Protein AF-A0A966DYA4-F1 (afdb_monomer_lite)

Structure (mmCIF, N/CA/C/O backbone):
data_AF-A0A966DYA4-F1
#
_entry.id   AF-A0A966DYA4-F1
#
loop_
_atom_site.group_PDB
_atom_site.id
_atom_site.type_symbol
_atom_site.label_atom_id
_atom_site.label_alt_id
_atom_site.label_comp_id
_atom_site.label_asym_id
_atom_site.label_entity_id
_atom_site.label_seq_id
_atom_site.pdbx_PDB_ins_code
_atom_site.Cartn_x
_atom_site.Cartn_y
_atom_site.Cartn_z
_atom_site.occupancy
_atom_site.B_iso_or_equiv
_atom_site.auth_seq_id
_atom_site.auth_comp_id
_atom_site.auth_asym_id
_atom_site.auth_atom_id
_atom_site.pdbx_PDB_model_num
ATOM 1 N N . MET A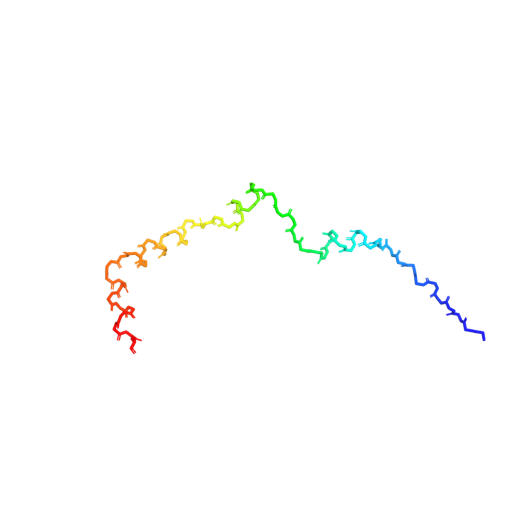 1 1 ? -19.910 -15.366 48.508 1.00 39.28 1 MET A N 1
ATOM 2 C CA . MET A 1 1 ? -20.003 -14.000 47.949 1.00 39.28 1 MET A CA 1
ATOM 3 C C . MET A 1 1 ? -19.154 -13.939 46.687 1.00 39.28 1 MET A C 1
ATOM 5 O O . MET A 1 1 ? -17.940 -14.031 46.785 1.00 39.28 1 MET A O 1
ATOM 9 N N . SER A 1 2 ? -19.774 -13.895 45.504 1.00 46.03 2 SER A N 1
ATOM 10 C CA . SER A 1 2 ? -19.043 -13.824 44.231 1.00 46.03 2 SER A CA 1
ATOM 11 C C . SER A 1 2 ? -18.601 -12.380 43.997 1.00 46.03 2 SER A C 1
ATOM 13 O O . SER A 1 2 ? -19.433 -11.508 43.744 1.00 46.03 2 SER A O 1
ATOM 15 N N . LEU A 1 3 ? -17.299 -12.116 44.125 1.00 55.28 3 LEU A N 1
ATOM 16 C CA . LEU A 1 3 ? -16.686 -10.862 43.699 1.00 55.28 3 LEU A CA 1
ATOM 17 C C . LEU A 1 3 ? -16.775 -10.803 42.170 1.00 55.28 3 LEU A C 1
ATOM 19 O O . LEU A 1 3 ? -15.857 -11.219 41.465 1.00 55.28 3 LEU A O 1
ATOM 23 N N . LYS A 1 4 ? -17.902 -10.311 41.643 1.00 60.75 4 LYS A N 1
ATOM 24 C CA . LYS A 1 4 ? -17.995 -9.886 40.245 1.00 60.75 4 LYS A CA 1
ATOM 25 C C . LYS A 1 4 ? -17.050 -8.702 40.079 1.00 60.75 4 LYS A C 1
ATOM 27 O O . LYS A 1 4 ? -17.441 -7.552 40.261 1.00 60.75 4 LYS A O 1
ATOM 32 N N . SER A 1 5 ? -15.789 -9.006 39.784 1.00 62.25 5 SER A N 1
ATOM 33 C CA . SER A 1 5 ? -14.805 -8.039 39.324 1.00 62.25 5 SER A CA 1
ATOM 34 C C . SER A 1 5 ? -15.418 -7.329 38.121 1.00 62.25 5 SER A C 1
ATOM 36 O O . SER A 1 5 ? -15.600 -7.926 37.058 1.00 62.25 5 SER A O 1
ATOM 38 N N . LYS A 1 6 ? -15.868 -6.087 38.328 1.00 62.19 6 LYS A N 1
ATOM 39 C CA . LYS A 1 6 ? -16.409 -5.229 37.273 1.00 62.19 6 LYS A CA 1
ATOM 40 C C . LYS A 1 6 ? -15.275 -5.058 36.266 1.00 62.19 6 LYS A C 1
ATOM 42 O O . LYS A 1 6 ? -14.337 -4.308 36.530 1.00 62.19 6 LYS A O 1
ATOM 47 N N . ARG A 1 7 ? -15.327 -5.801 35.157 1.00 61.28 7 ARG A N 1
ATOM 48 C CA . ARG A 1 7 ? -14.373 -5.694 34.051 1.00 61.28 7 ARG A CA 1
ATOM 49 C C . ARG A 1 7 ? -14.464 -4.251 33.559 1.00 61.28 7 ARG A C 1
ATOM 51 O O . ARG A 1 7 ? -15.455 -3.875 32.943 1.00 61.28 7 ARG A O 1
ATOM 58 N N . ARG A 1 8 ? -13.503 -3.411 33.945 1.00 65.12 8 ARG A N 1
ATOM 59 C CA . ARG A 1 8 ? -13.423 -2.042 33.440 1.00 65.12 8 ARG A CA 1
ATOM 60 C C . ARG A 1 8 ? -12.922 -2.168 32.013 1.00 65.12 8 ARG A C 1
ATOM 62 O O . ARG A 1 8 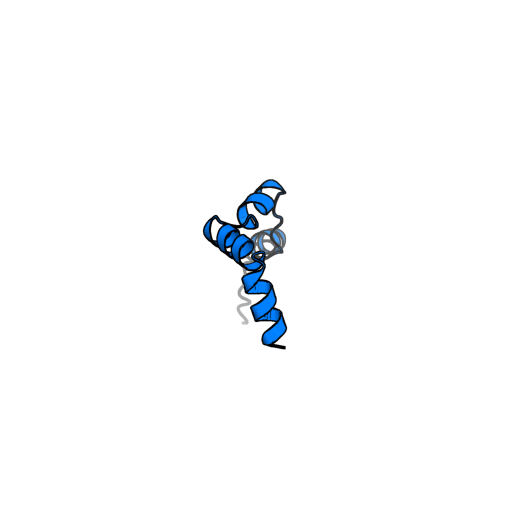? -11.747 -2.450 31.803 1.00 65.12 8 ARG A O 1
ATOM 69 N N . THR A 1 9 ? -13.825 -2.065 31.049 1.00 66.62 9 THR A N 1
ATOM 70 C CA . THR A 1 9 ? -13.443 -1.926 29.648 1.00 66.62 9 THR A CA 1
ATOM 71 C C . THR A 1 9 ? -12.777 -0.561 29.533 1.00 66.62 9 THR A C 1
ATOM 73 O O . THR A 1 9 ? -13.429 0.463 29.706 1.00 66.62 9 THR A O 1
ATOM 76 N N . ILE A 1 10 ? -11.450 -0.557 29.408 1.00 75.94 10 ILE A N 1
ATOM 77 C CA . ILE A 1 10 ? -10.645 0.674 29.351 1.00 75.94 10 ILE A CA 1
ATOM 78 C C . ILE A 1 10 ? -10.858 1.380 28.007 1.00 75.94 10 ILE A C 1
ATOM 80 O O . ILE A 1 10 ? -10.779 2.599 27.935 1.00 75.94 10 ILE A O 1
ATOM 84 N N . LEU A 1 11 ? -11.145 0.601 26.967 1.00 74.00 11 LEU A N 1
ATOM 85 C CA . LEU A 1 11 ? -11.349 1.066 25.605 1.00 74.00 11 LEU A CA 1
ATOM 86 C C . LEU A 1 11 ? -12.837 1.029 25.271 1.00 74.00 11 LEU A C 1
ATOM 88 O O . LEU A 1 11 ? -13.525 0.061 25.608 1.00 74.00 11 LEU A O 1
ATOM 92 N N . LEU A 1 12 ? -13.321 2.073 24.607 1.00 83.88 12 LEU A N 1
ATOM 93 C CA . LEU A 1 12 ? -14.643 2.068 23.995 1.00 83.88 12 LEU A CA 1
ATOM 94 C C . LEU A 1 12 ? -14.612 1.197 22.734 1.00 83.88 12 LEU A C 1
ATOM 96 O O . LEU A 1 12 ? -13.558 1.001 22.128 1.00 83.88 12 LEU A O 1
ATOM 100 N N . ASP A 1 13 ? -15.772 0.711 22.294 1.00 81.06 13 ASP A N 1
ATOM 101 C CA . ASP A 1 13 ? -15.860 -0.063 21.048 1.00 81.06 13 ASP A CA 1
ATOM 102 C C . ASP A 1 13 ? -15.356 0.747 19.835 1.00 81.06 13 ASP A C 1
ATOM 104 O O . ASP A 1 13 ? -14.775 0.183 18.910 1.00 81.06 13 ASP A O 1
ATOM 108 N N . SER A 1 14 ? -15.496 2.080 19.869 1.00 80.69 14 SER A N 1
ATOM 109 C CA . SER A 1 14 ? -14.906 2.997 18.884 1.00 80.69 14 SER A CA 1
ATOM 110 C C . SER A 1 14 ? -13.381 2.957 18.878 1.00 80.69 14 SER A C 1
ATOM 112 O O . SER A 1 14 ? -12.782 2.934 17.809 1.00 80.69 14 SER A O 1
ATOM 114 N N . ASP A 1 15 ? -12.761 2.916 20.056 1.00 80.44 15 ASP A N 1
ATOM 115 C CA . ASP A 1 15 ? -11.304 2.939 20.203 1.00 80.44 15 ASP A CA 1
ATOM 116 C C . ASP A 1 15 ? -10.715 1.596 19.771 1.00 80.44 15 ASP A C 1
ATOM 118 O O . ASP A 1 15 ? -9.672 1.537 19.127 1.00 80.44 15 ASP A O 1
ATOM 122 N N . ILE A 1 16 ? -11.421 0.502 20.073 1.00 84.31 16 ILE A N 1
ATOM 123 C CA . ILE A 1 16 ? -11.079 -0.838 1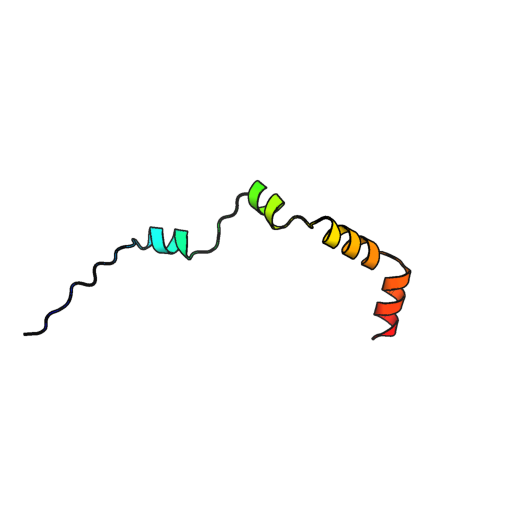9.589 1.00 84.31 16 ILE A CA 1
ATOM 124 C C . ILE A 1 16 ? -11.150 -0.872 18.062 1.00 84.31 16 ILE A C 1
ATOM 126 O O . ILE A 1 16 ? -10.245 -1.400 17.419 1.00 84.31 16 ILE A O 1
AT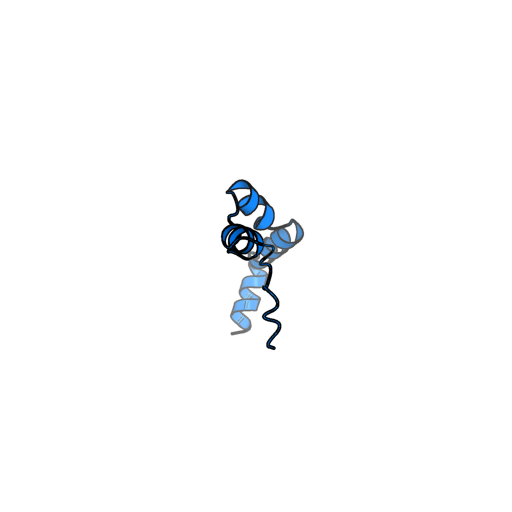OM 130 N N . GLN A 1 17 ? -12.199 -0.296 17.476 1.00 83.12 17 GLN A N 1
ATOM 131 C CA . GLN A 1 17 ? -12.363 -0.245 16.029 1.00 83.12 17 GLN A CA 1
ATOM 132 C C . GLN A 1 17 ? -11.315 0.645 15.350 1.00 83.12 17 GLN A C 1
ATOM 134 O O . GLN A 1 17 ? -10.939 0.366 14.215 1.00 83.12 17 GLN A O 1
ATOM 139 N N . ASP A 1 18 ? -10.837 1.694 16.011 1.00 80.31 18 ASP A N 1
ATOM 140 C CA . ASP A 1 18 ? -9.796 2.564 15.464 1.00 80.31 18 ASP A CA 1
ATOM 141 C C . ASP A 1 18 ? -8.401 1.922 15.570 1.00 80.31 18 ASP A C 1
ATOM 143 O O . ASP A 1 18 ? -7.616 1.969 14.625 1.00 80.31 18 ASP A O 1
ATOM 147 N N . LEU A 1 19 ? -8.115 1.236 16.683 1.00 82.06 19 LEU A N 1
ATOM 148 C CA . LEU A 1 19 ? -6.828 0.572 16.931 1.00 82.06 19 LEU A CA 1
ATOM 149 C C . LEU A 1 19 ? -6.664 -0.757 16.185 1.00 82.06 19 LEU A C 1
ATOM 151 O O . LEU A 1 19 ? -5.568 -1.081 15.729 1.00 82.06 19 LEU A O 1
ATOM 155 N N . TYR A 1 20 ? -7.733 -1.549 16.103 1.00 82.94 20 TYR A N 1
ATOM 156 C CA . TYR A 1 20 ? -7.705 -2.916 15.571 1.00 82.94 20 TYR A CA 1
ATOM 157 C C . TYR A 1 20 ? -8.576 -3.107 14.326 1.00 82.94 20 TYR A C 1
ATOM 159 O O . TYR A 1 20 ? -8.599 -4.199 13.756 1.00 82.94 20 TYR A O 1
ATOM 167 N N . GLY A 1 21 ? -9.319 -2.085 13.899 1.00 79.00 21 GLY A N 1
ATOM 168 C CA . GLY A 1 21 ? -10.112 -2.155 12.678 1.00 79.00 21 GLY A CA 1
ATOM 169 C C . GLY A 1 21 ? -9.268 -2.024 11.414 1.00 79.00 21 GLY A C 1
ATOM 170 O O . GLY A 1 21 ? -8.062 -1.783 11.438 1.00 79.00 21 GLY A O 1
ATOM 171 N N . ALA A 1 22 ? -9.928 -2.191 10.267 1.00 81.06 22 ALA A N 1
ATOM 172 C CA . ALA A 1 22 ? -9.271 -2.035 8.978 1.00 81.06 22 ALA A CA 1
ATOM 173 C C . ALA A 1 22 ? -8.697 -0.610 8.845 1.00 81.06 22 ALA A C 1
ATOM 175 O O . ALA A 1 22 ? -9.449 0.360 9.003 1.00 81.06 22 ALA A O 1
ATOM 176 N N . PRO A 1 23 ? -7.400 -0.463 8.519 1.00 78.56 23 PRO A N 1
ATOM 177 C CA . PRO A 1 23 ? -6.763 0.841 8.457 1.00 78.56 23 PRO A CA 1
ATOM 178 C C . PRO A 1 23 ? -7.401 1.680 7.349 1.00 78.56 23 PRO A C 1
ATOM 180 O O . PRO A 1 23 ? -7.366 1.338 6.162 1.00 78.56 23 PRO A O 1
ATOM 183 N N . LYS A 1 24 ? -7.990 2.811 7.737 1.00 79.94 24 LYS A N 1
ATOM 184 C CA . LYS A 1 24 ? -8.539 3.795 6.802 1.00 79.94 24 LYS A CA 1
ATOM 185 C C . LYS A 1 24 ? -7.408 4.682 6.301 1.00 79.94 24 LYS A C 1
ATOM 187 O O . LYS A 1 24 ? -7.184 5.774 6.806 1.00 79.94 24 LYS A O 1
ATOM 192 N N . LEU A 1 25 ? -6.681 4.188 5.306 1.00 80.00 25 LEU A N 1
ATOM 193 C CA . LEU A 1 25 ? -5.582 4.942 4.711 1.00 80.00 25 LEU A CA 1
ATOM 194 C C . LEU A 1 25 ? -6.115 6.050 3.796 1.00 80.00 25 LEU A C 1
ATOM 196 O O . LEU A 1 25 ? -6.952 5.793 2.919 1.00 80.00 25 LEU A O 1
ATOM 200 N N . SER A 1 26 ? -5.593 7.266 3.968 1.00 84.06 26 SER A N 1
ATOM 201 C CA . SER A 1 26 ? -5.826 8.367 3.027 1.00 84.06 26 SER A CA 1
ATOM 202 C C . SER A 1 26 ? -5.191 8.058 1.664 1.00 84.06 26 SER A C 1
ATOM 204 O O . SER A 1 26 ? -4.349 7.165 1.539 1.00 84.06 26 SER A O 1
ATOM 206 N N . PHE A 1 27 ? -5.585 8.780 0.611 1.00 83.38 27 PHE A N 1
ATOM 207 C CA . PHE A 1 27 ? -5.015 8.568 -0.726 1.00 83.38 27 PHE A CA 1
ATOM 208 C C . PHE A 1 27 ? -3.490 8.767 -0.745 1.00 83.38 27 PHE A C 1
ATOM 210 O O . PHE A 1 27 ? -2.770 7.973 -1.348 1.00 83.38 27 PHE A O 1
ATOM 217 N N . GLU A 1 28 ? -2.995 9.771 -0.022 1.00 85.06 28 GLU A N 1
ATOM 218 C CA . GLU A 1 28 ? -1.561 10.044 0.105 1.00 85.06 28 GLU A CA 1
ATOM 219 C C . GLU A 1 28 ? -0.826 8.913 0.826 1.00 85.06 28 GLU A C 1
ATOM 221 O O . GLU A 1 28 ? 0.201 8.438 0.348 1.00 85.06 28 GLU A O 1
ATOM 226 N N . GLN A 1 29 ? -1.394 8.408 1.926 1.00 83.75 29 GLN A N 1
ATOM 227 C CA . GLN A 1 29 ? -0.826 7.275 2.657 1.00 83.75 29 GLN A CA 1
ATOM 228 C C . GL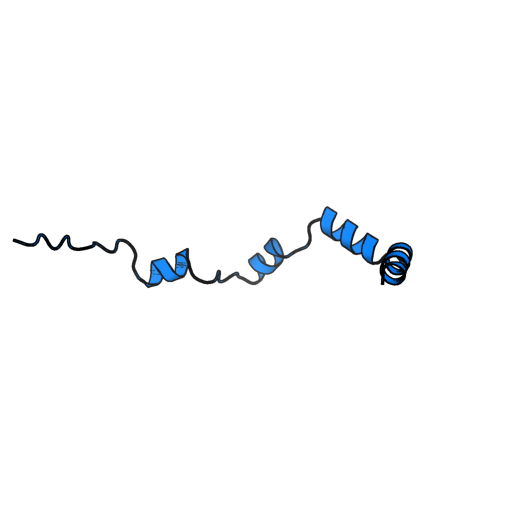N A 1 29 ? -0.799 6.016 1.794 1.00 83.75 29 GLN A C 1
ATOM 230 O O . GLN A 1 29 ? 0.201 5.308 1.769 1.00 83.75 29 GLN A O 1
ATOM 235 N N . LYS A 1 30 ? -1.864 5.749 1.029 1.00 84.50 30 LYS A N 1
ATOM 236 C CA . LYS A 1 30 ? -1.871 4.632 0.078 1.00 84.50 30 LYS A CA 1
ATOM 237 C C . LYS A 1 30 ? -0.770 4.790 -0.961 1.00 84.50 30 LYS A C 1
ATOM 239 O O . LYS A 1 30 ? -0.078 3.826 -1.265 1.00 84.50 30 LYS A O 1
ATOM 244 N N . ARG A 1 31 ? -0.588 6.001 -1.493 1.00 82.81 31 ARG A N 1
ATOM 245 C CA . ARG A 1 31 ? 0.465 6.262 -2.471 1.00 82.81 31 ARG A CA 1
ATOM 246 C C . ARG A 1 31 ? 1.853 6.029 -1.884 1.00 82.81 31 ARG A C 1
ATOM 248 O O . ARG A 1 31 ? 2.676 5.476 -2.594 1.00 82.81 31 ARG A O 1
ATOM 255 N N . TYR A 1 32 ? 2.083 6.420 -0.634 1.00 82.44 32 TYR A N 1
ATOM 256 C CA . TYR A 1 32 ? 3.368 6.270 0.046 1.00 82.44 32 TYR A CA 1
ATOM 257 C C . TYR A 1 32 ? 3.667 4.820 0.457 1.00 82.44 32 TYR A C 1
ATOM 259 O O . TYR A 1 32 ? 4.738 4.303 0.169 1.00 82.44 32 TYR A O 1
ATOM 267 N N . TYR A 1 33 ? 2.720 4.135 1.105 1.00 82.38 33 TYR A N 1
ATOM 268 C CA . TYR A 1 33 ? 2.945 2.777 1.616 1.00 82.38 33 TYR A CA 1
ATOM 269 C C . TYR A 1 33 ? 2.915 1.695 0.533 1.00 82.38 33 TYR A C 1
ATOM 271 O O . TYR A 1 33 ? 3.501 0.636 0.724 1.00 82.38 33 TYR A O 1
ATOM 279 N N . PHE A 1 34 ? 2.222 1.940 -0.583 1.00 83.19 34 PHE A N 1
ATOM 280 C CA . PHE A 1 34 ? 2.091 0.981 -1.686 1.00 83.19 34 PHE A CA 1
ATOM 281 C C . PHE A 1 34 ? 2.780 1.454 -2.973 1.00 83.19 34 PHE A C 1
ATOM 283 O O . PHE A 1 34 ? 2.532 0.897 -4.046 1.00 83.19 34 PHE A O 1
ATOM 290 N N . SER A 1 35 ? 3.622 2.490 -2.913 1.00 84.19 35 SER A N 1
ATOM 291 C CA . SER A 1 35 ? 4.563 2.761 -3.999 1.00 84.19 35 SER A CA 1
ATOM 292 C C . SER A 1 35 ? 5.709 1.763 -3.950 1.00 84.19 35 SER A C 1
ATOM 294 O O . SER A 1 35 ? 6.211 1.454 -2.875 1.00 84.19 35 SER A O 1
ATOM 296 N N . LEU A 1 36 ? 6.135 1.308 -5.125 1.00 82.56 36 LEU A N 1
ATOM 297 C CA . LEU A 1 36 ? 7.319 0.469 -5.248 1.00 82.56 36 LEU A CA 1
ATOM 298 C C . LEU A 1 36 ? 8.563 1.267 -4.856 1.00 82.56 36 LEU A C 1
ATOM 300 O O . LEU A 1 36 ? 8.748 2.392 -5.330 1.00 82.56 36 LEU A O 1
ATOM 304 N N . ASN A 1 37 ? 9.413 0.662 -4.035 1.00 83.94 37 ASN A N 1
ATOM 305 C CA . ASN A 1 37 ? 10.732 1.204 -3.730 1.00 83.94 37 ASN A CA 1
ATOM 306 C C . ASN A 1 37 ? 11.664 1.076 -4.947 1.00 83.94 37 ASN A C 1
ATOM 308 O O . ASN A 1 37 ? 11.435 0.248 -5.828 1.00 83.94 37 ASN A O 1
ATOM 312 N N . ASP A 1 38 ? 12.757 1.842 -4.978 1.00 84.25 38 ASP A N 1
ATOM 313 C CA . ASP A 1 38 ? 13.765 1.780 -6.051 1.00 84.25 38 ASP A CA 1
ATOM 314 C C . ASP A 1 38 ? 14.233 0.347 -6.406 1.00 84.25 38 ASP A C 1
ATOM 316 O O . ASP A 1 38 ? 14.165 -0.017 -7.583 1.00 84.25 38 ASP A O 1
ATOM 320 N N . PRO A 1 39 ? 14.605 -0.532 -5.447 1.00 83.88 39 PRO A N 1
ATOM 321 C CA . PRO A 1 39 ? 14.983 -1.911 -5.775 1.00 83.88 39 PRO A CA 1
ATOM 322 C C . PRO A 1 39 ? 13.823 -2.743 -6.343 1.00 83.88 39 PRO A C 1
ATOM 324 O O . PRO A 1 39 ? 14.033 -3.611 -7.190 1.00 83.88 39 PRO A O 1
ATOM 327 N N . GLU A 1 40 ? 12.589 -2.486 -5.907 1.00 82.69 40 GLU A N 1
ATOM 328 C CA . GLU A 1 40 ? 11.400 -3.176 -6.417 1.00 82.69 40 GLU A CA 1
ATOM 329 C C . GLU A 1 40 ? 11.058 -2.704 -7.834 1.00 82.69 40 GLU A C 1
ATOM 331 O O . GLU A 1 40 ? 10.654 -3.505 -8.677 1.00 82.69 40 GLU A O 1
ATOM 336 N N . LEU A 1 41 ? 11.266 -1.417 -8.125 1.00 84.44 41 LEU A N 1
ATOM 337 C CA . LEU A 1 41 ? 11.150 -0.853 -9.467 1.00 84.44 41 LEU A CA 1
ATOM 338 C C . LEU A 1 41 ? 12.183 -1.460 -10.415 1.00 84.44 41 LEU A C 1
ATOM 340 O O . LEU A 1 41 ? 11.840 -1.792 -11.551 1.00 84.44 41 LEU A O 1
ATOM 344 N N . ASP A 1 42 ? 13.419 -1.644 -9.962 1.00 83.75 42 ASP A N 1
ATOM 345 C CA . ASP A 1 42 ? 14.468 -2.272 -10.763 1.00 83.75 42 ASP A CA 1
ATOM 346 C C . ASP A 1 42 ? 14.191 -3.763 -11.007 1.00 83.75 42 ASP A C 1
ATOM 348 O O . ASP A 1 42 ? 14.337 -4.240 -12.136 1.00 83.75 42 ASP A O 1
ATOM 352 N N . ALA A 1 43 ? 13.665 -4.483 -10.011 1.00 80.38 43 ALA A N 1
ATOM 353 C CA . ALA A 1 43 ? 13.174 -5.849 -10.193 1.00 80.38 43 ALA A CA 1
ATOM 354 C C . ALA A 1 43 ? 11.981 -5.916 -11.167 1.00 80.38 43 ALA A C 1
ATOM 356 O O . ALA A 1 43 ? 11.935 -6.764 -12.057 1.00 80.38 43 ALA A O 1
ATOM 357 N N . LEU A 1 44 ? 11.024 -4.991 -11.073 1.00 79.00 44 LEU A N 1
ATOM 358 C CA . LEU A 1 44 ? 9.895 -4.918 -12.004 1.00 79.00 44 LEU A CA 1
ATOM 359 C C . LEU A 1 44 ? 10.368 -4.650 -13.444 1.00 79.00 44 LEU A C 1
ATOM 361 O O . LEU A 1 44 ? 9.853 -5.234 -14.403 1.00 79.00 44 LEU A O 1
ATOM 365 N N . ARG A 1 45 ? 11.371 -3.782 -13.611 1.00 79.50 45 ARG A N 1
ATOM 366 C CA . ARG A 1 45 ? 11.995 -3.499 -14.910 1.00 79.50 45 ARG A CA 1
ATOM 367 C C . ARG A 1 45 ? 12.711 -4.724 -15.468 1.00 79.50 45 ARG A C 1
ATOM 369 O O . ARG A 1 45 ? 12.566 -4.986 -16.661 1.00 79.50 45 ARG A O 1
ATOM 376 N N . SER A 1 46 ? 13.406 -5.492 -14.629 1.00 74.81 46 SER A N 1
ATOM 377 C CA . SER A 1 46 ? 14.077 -6.722 -15.056 1.00 74.81 46 SER A CA 1
ATOM 378 C C . SER A 1 46 ? 13.081 -7.819 -15.445 1.00 74.81 46 SER A C 1
ATOM 380 O O . SER A 1 46 ? 13.308 -8.517 -16.427 1.00 74.81 46 SER A O 1
ATOM 382 N N . ILE A 1 47 ? 11.927 -7.943 -14.779 1.00 70.50 47 ILE A N 1
ATOM 383 C CA . ILE A 1 47 ? 10.845 -8.863 -15.197 1.00 70.50 47 ILE A CA 1
ATOM 384 C C . ILE A 1 47 ? 10.281 -8.465 -16.569 1.00 70.50 47 ILE A C 1
ATOM 386 O O . ILE A 1 47 ? 9.894 -9.315 -17.376 1.00 70.50 47 ILE A O 1
ATOM 390 N N . ARG A 1 48 ? 10.233 -7.159 -16.857 1.00 64.88 48 ARG A N 1
ATOM 391 C CA . ARG A 1 48 ? 9.796 -6.645 -18.160 1.00 64.88 48 ARG A CA 1
ATOM 392 C C . ARG A 1 48 ? 10.830 -6.875 -19.266 1.00 64.88 48 ARG A C 1
ATOM 394 O O . ARG A 1 48 ? 10.461 -6.754 -20.437 1.00 64.88 48 ARG A O 1
ATOM 401 N N . ASP A 1 49 ? 12.071 -7.214 -18.922 1.00 69.06 49 ASP A N 1
ATOM 402 C CA . ASP A 1 49 ? 13.098 -7.581 -19.889 1.00 69.06 49 ASP A CA 1
ATOM 403 C C . ASP A 1 49 ? 12.702 -8.864 -20.637 1.00 69.06 49 ASP A C 1
ATOM 405 O O . ASP A 1 49 ? 12.206 -9.847 -20.076 1.00 69.06 49 ASP A O 1
ATOM 409 N N . ARG A 1 50 ? 12.902 -8.845 -21.954 1.00 61.62 50 ARG A N 1
ATOM 410 C CA . ARG A 1 50 ? 12.506 -9.912 -22.874 1.00 61.62 50 ARG A CA 1
ATOM 411 C C . ARG A 1 50 ? 13.192 -11.235 -22.530 1.00 61.62 50 ARG A C 1
ATOM 413 O O . ARG A 1 50 ? 12.583 -12.282 -22.731 1.00 61.62 50 ARG A O 1
ATOM 420 N N . TYR A 1 51 ? 14.403 -11.188 -21.973 1.00 61.56 51 TYR A N 1
ATOM 421 C CA . TYR A 1 51 ? 15.143 -12.373 -21.534 1.00 61.56 51 TYR A CA 1
ATOM 422 C C . TYR A 1 51 ? 14.469 -13.097 -20.355 1.00 61.56 51 TYR A C 1
ATOM 424 O O . TYR A 1 51 ? 14.363 -14.323 -20.379 1.00 61.56 51 TYR A O 1
ATOM 432 N N . ASN A 1 52 ? 13.905 -12.368 -19.385 1.00 58.62 52 ASN A N 1
ATOM 433 C CA . ASN A 1 52 ? 13.179 -12.972 -18.260 1.00 58.62 52 ASN A CA 1
ATOM 434 C C . ASN A 1 52 ? 11.832 -13.577 -18.679 1.00 58.62 52 ASN A C 1
ATOM 436 O O . ASN A 1 52 ? 11.421 -14.606 -18.141 1.00 58.62 52 ASN A O 1
ATOM 440 N N . ARG A 1 53 ? 11.162 -13.008 -19.692 1.00 56.50 53 ARG A N 1
ATOM 441 C CA . ARG A 1 53 ? 9.932 -13.601 -20.254 1.00 56.50 53 ARG A CA 1
ATOM 442 C C . ARG A 1 53 ? 10.171 -14.988 -20.849 1.00 56.50 53 ARG A C 1
ATOM 444 O O . ARG A 1 53 ? 9.316 -15.856 -20.715 1.00 56.50 53 ARG A O 1
ATOM 451 N N . VAL A 1 54 ? 11.321 -15.199 -21.493 1.00 56.03 54 VAL A N 1
ATOM 452 C CA . VAL A 1 54 ? 11.690 -16.498 -22.078 1.00 56.03 54 VAL A CA 1
ATOM 453 C C . VAL A 1 54 ? 11.936 -17.535 -20.980 1.00 56.03 54 VAL A C 1
ATOM 455 O O . VAL A 1 54 ? 11.469 -18.664 -21.099 1.00 56.03 54 VAL A O 1
ATOM 458 N N . TYR A 1 55 ? 12.569 -17.133 -19.873 1.00 57.78 55 TYR A N 1
ATOM 459 C CA . TYR A 1 55 ? 12.803 -18.013 -18.724 1.00 57.78 55 TYR A CA 1
ATOM 460 C C . TYR A 1 55 ? 11.494 -18.479 -18.065 1.00 57.78 55 TYR A C 1
ATOM 462 O O . TYR A 1 55 ? 11.345 -19.652 -17.730 1.00 57.78 55 TYR A O 1
ATOM 470 N N . PHE A 1 56 ? 10.509 -17.584 -17.945 1.00 54.56 56 PHE A N 1
ATOM 471 C CA . PHE A 1 56 ? 9.202 -17.911 -17.364 1.00 54.56 56 PHE A CA 1
ATOM 472 C C . PHE A 1 56 ? 8.337 -18.809 -18.264 1.00 54.56 56 PHE A C 1
ATOM 474 O O . PHE A 1 56 ? 7.524 -19.579 -17.764 1.00 54.56 56 PHE A O 1
ATOM 481 N N . VAL A 1 57 ? 8.504 -18.721 -19.589 1.00 58.62 57 VAL A N 1
ATOM 482 C CA . VAL A 1 57 ? 7.796 -19.583 -20.553 1.00 58.62 57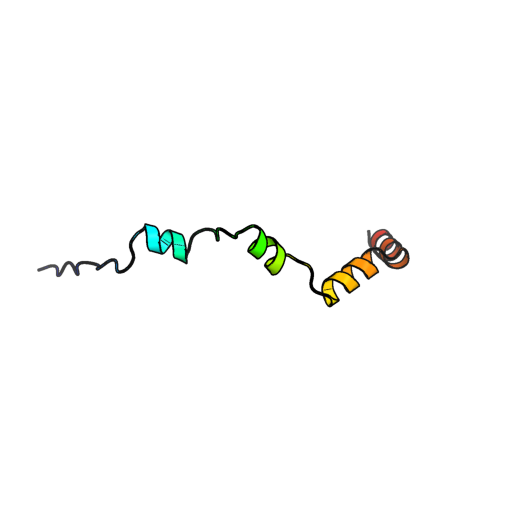 VAL A CA 1
ATOM 483 C C . VAL A 1 57 ? 8.426 -20.977 -20.638 1.00 58.62 57 VAL A C 1
ATOM 485 O O . VAL A 1 57 ? 7.701 -21.943 -20.840 1.00 58.62 57 VAL A O 1
ATOM 488 N N . LEU A 1 58 ? 9.746 -21.096 -20.456 1.00 55.22 58 LEU A N 1
ATOM 489 C CA . LEU A 1 58 ? 10.465 -22.378 -20.482 1.00 55.22 58 LEU A CA 1
ATOM 490 C C . LEU A 1 58 ? 10.307 -23.217 -19.203 1.00 55.22 58 LEU A C 1
ATOM 492 O O . LEU A 1 58 ? 10.542 -24.419 -19.252 1.00 55.22 58 LEU A O 1
ATOM 496 N N . MET A 1 59 ? 9.920 -22.614 -18.073 1.00 50.97 59 MET A N 1
ATOM 497 C CA . MET A 1 59 ? 9.666 -23.321 -16.803 1.00 50.97 59 MET A CA 1
ATOM 498 C C . MET A 1 59 ? 8.191 -23.724 -16.593 1.00 50.97 59 MET A C 1
ATOM 500 O O . MET A 1 59 ? 7.770 -23.934 -15.455 1.00 50.97 59 MET A O 1
ATOM 504 N N . LYS A 1 60 ? 7.397 -23.824 -17.666 1.00 44.69 60 LYS A N 1
ATOM 505 C CA . LYS A 1 60 ? 6.007 -24.300 -17.629 1.00 44.69 60 LYS A CA 1
ATOM 506 C C . LYS A 1 60 ? 5.893 -25.685 -18.253 1.00 44.69 60 LYS A C 1
ATOM 508 O O . LYS A 1 60 ? 5.130 -26.497 -17.690 1.00 44.69 60 LYS A O 1
#

pLDDT: mean 72.69, std 12.48, range [39.28, 85.06]

Secondary structure (DSSP, 8-state):
----------S-HHHHHHHHS-----HHHHHHHTSPPHHHHHHHHHHHSHHHHHHHHHT-

Radius of gyration: 24.59 Å; chains: 1; bounding box: 35×34×71 Å

Sequence (60 aa):
MSLKSKRRTILLDSDIQDLYGAPKLSFEQKRYYFSLNDPELDALRSIRDRYNRVYFVLMK

Foldseek 3Di:
DDPPPPPPPVDDPVRCCCVPNDDPDDPVRCCVVVPDDPVRVVVVVVCVDPVVVVVVVVVD